Protein AF-A0A356R7A2-F1 (afdb_monomer)

Mean predicted aligned error: 8.35 Å

Foldseek 3Di:
DVCPVFDWDDDPVDPAIETEDDEQDKDKDLDDYHYDYDDDQWDKDWDDDPVSSMIMMAIAQEQDDDPDDDDDPCLNGSNHVVNVVVD

Sequence (87 aa):
MEFGHIRRMQDTRFPYEVAVILPGEYFVSREPKVVYTVLGSCISVCLRDPLAGVGGMNHFMLAAPSNTEGHENWADSGRYGSFAMEM

Nearest PDB structures (foldseek):
  6eg0-assembly1_B  TM=3.272E-01  e=6.575E+00  Drosophila melanogas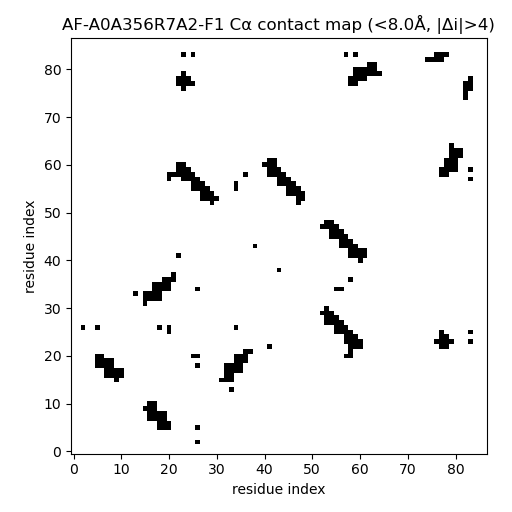ter

Structure (mmCIF, N/CA/C/O backbone):
data_AF-A0A356R7A2-F1
#
_entry.id   AF-A0A356R7A2-F1
#
loop_
_atom_site.group_PDB
_atom_site.id
_atom_site.type_symbol
_atom_site.label_atom_id
_atom_site.label_alt_id
_atom_site.label_comp_id
_atom_site.label_asym_id
_atom_site.label_entity_id
_atom_site.label_seq_id
_atom_site.pdbx_PDB_ins_code
_atom_site.Cartn_x
_atom_site.Cartn_y
_atom_site.Cartn_z
_atom_site.occupancy
_atom_site.B_iso_or_equiv
_atom_site.auth_seq_id
_atom_site.auth_comp_id
_atom_site.auth_asym_id
_atom_site.auth_atom_id
_atom_site.pdbx_PDB_model_num
ATOM 1 N N . MET A 1 1 ? -3.757 -17.274 4.268 1.00 54.41 1 MET A N 1
ATOM 2 C CA . MET A 1 1 ? -4.238 -15.913 4.594 1.00 54.41 1 MET A CA 1
ATOM 3 C C . MET A 1 1 ? -3.635 -14.987 3.553 1.00 54.41 1 MET A C 1
ATOM 5 O O . MET A 1 1 ? -2.423 -15.020 3.392 1.00 54.41 1 MET A O 1
ATOM 9 N N . GLU A 1 2 ? -4.468 -14.268 2.807 1.00 72.19 2 GLU A N 1
ATOM 10 C CA . GLU A 1 2 ? -4.160 -13.611 1.518 1.00 72.19 2 GLU A CA 1
ATOM 11 C C . GLU A 1 2 ? -2.935 -12.670 1.534 1.00 72.19 2 GLU A C 1
ATOM 13 O O . GLU A 1 2 ? -2.232 -12.553 0.541 1.00 72.19 2 GLU A O 1
ATOM 18 N N . PHE A 1 3 ? -2.565 -12.130 2.700 1.00 85.88 3 PHE A N 1
ATOM 19 C CA . PHE A 1 3 ? -1.415 -11.227 2.871 1.00 85.88 3 PHE A CA 1
ATOM 20 C C . PHE A 1 3 ? -0.389 -11.726 3.900 1.00 85.88 3 PHE A C 1
ATOM 22 O O . PHE A 1 3 ? 0.207 -10.934 4.627 1.00 85.88 3 PHE A O 1
ATOM 29 N N . GLY A 1 4 ? -0.199 -13.045 4.019 1.00 87.56 4 GLY A N 1
ATOM 30 C CA . GLY A 1 4 ? 0.754 -13.628 4.979 1.00 87.56 4 GLY A CA 1
ATOM 31 C C . GLY A 1 4 ? 2.227 -13.284 4.708 1.00 87.56 4 GLY A C 1
ATOM 32 O O . GLY A 1 4 ? 3.045 -13.374 5.617 1.00 87.56 4 GLY A O 1
ATOM 33 N N . HIS A 1 5 ? 2.553 -12.881 3.478 1.00 89.62 5 HIS A N 1
ATOM 34 C CA . HIS A 1 5 ? 3.898 -12.476 3.059 1.00 89.62 5 HIS A CA 1
ATOM 35 C C . HIS A 1 5 ? 4.209 -11.000 3.367 1.00 89.62 5 HIS A C 1
ATOM 37 O O . HIS A 1 5 ? 5.377 -10.621 3.414 1.00 89.62 5 HIS A O 1
ATOM 43 N N . ILE A 1 6 ? 3.184 -10.175 3.617 1.00 93.50 6 ILE A N 1
ATOM 44 C CA . ILE A 1 6 ? 3.350 -8.747 3.897 1.00 93.50 6 ILE A CA 1
ATOM 45 C C . ILE A 1 6 ? 3.919 -8.553 5.300 1.00 93.50 6 ILE A C 1
ATOM 47 O O . ILE A 1 6 ? 3.343 -8.998 6.300 1.00 93.50 6 ILE A O 1
ATOM 51 N N . ARG A 1 7 ? 5.043 -7.835 5.387 1.00 94.00 7 ARG A N 1
ATOM 52 C CA . ARG A 1 7 ? 5.691 -7.534 6.665 1.00 94.00 7 ARG A CA 1
ATOM 53 C C . ARG A 1 7 ? 4.815 -6.594 7.488 1.00 94.00 7 ARG A C 1
ATOM 55 O O . ARG A 1 7 ? 4.454 -5.514 7.030 1.00 94.00 7 ARG A O 1
ATOM 62 N N . ARG A 1 8 ? 4.551 -6.965 8.741 1.00 94.12 8 ARG A N 1
ATOM 63 C CA . ARG A 1 8 ? 3.814 -6.138 9.705 1.00 94.12 8 ARG A CA 1
ATOM 64 C C . ARG A 1 8 ? 4.737 -5.637 10.802 1.00 94.12 8 ARG A C 1
ATOM 66 O O . ARG A 1 8 ? 5.616 -6.369 11.253 1.00 94.12 8 ARG A O 1
ATOM 73 N N . MET A 1 9 ? 4.544 -4.395 11.225 1.00 93.88 9 MET A N 1
ATOM 74 C CA . MET A 1 9 ? 5.290 -3.799 12.329 1.00 93.88 9 MET A CA 1
ATOM 75 C C . MET A 1 9 ? 4.400 -2.906 13.193 1.00 93.88 9 MET A C 1
ATOM 77 O O . MET A 1 9 ? 3.375 -2.396 12.743 1.00 93.88 9 MET A O 1
ATOM 81 N N . GLN A 1 10 ? 4.818 -2.720 14.442 1.00 93.00 10 GLN A N 1
ATOM 82 C CA . GLN A 1 10 ? 4.223 -1.766 15.371 1.00 93.00 10 GLN A CA 1
ATOM 83 C C . GLN A 1 10 ? 5.131 -0.542 15.453 1.00 93.00 10 GLN A C 1
ATOM 85 O O . GLN A 1 10 ? 6.343 -0.679 15.612 1.00 93.00 10 GLN A O 1
ATOM 90 N N . ASP A 1 11 ? 4.546 0.643 15.339 1.00 92.19 11 ASP A N 1
ATOM 91 C CA . ASP A 1 11 ? 5.260 1.913 15.402 1.00 92.19 11 ASP A CA 1
ATOM 92 C C . ASP A 1 11 ? 4.469 2.868 16.289 1.00 92.19 11 ASP A C 1
ATOM 94 O O . ASP A 1 11 ? 3.289 3.109 16.048 1.00 92.19 11 ASP A O 1
ATOM 98 N N . THR A 1 12 ? 5.111 3.414 17.318 1.00 93.94 12 THR A N 1
ATOM 99 C CA . THR A 1 12 ? 4.451 4.256 18.327 1.00 93.94 12 THR A CA 1
ATOM 100 C C . THR A 1 12 ? 3.912 5.570 17.767 1.00 93.94 12 THR A C 1
ATOM 102 O O . THR A 1 12 ? 3.105 6.225 18.424 1.00 93.94 12 THR A O 1
ATOM 105 N N . ARG A 1 13 ? 4.330 5.965 16.560 1.00 94.25 13 ARG A N 1
ATOM 106 C CA . ARG A 1 13 ? 3.826 7.156 15.865 1.00 94.25 13 ARG A CA 1
ATOM 107 C C . ARG A 1 13 ? 2.450 6.935 15.243 1.00 94.25 13 ARG A C 1
ATOM 109 O O . ARG A 1 13 ? 1.776 7.915 14.932 1.00 94.25 13 ARG A O 1
ATOM 116 N N . PHE A 1 14 ? 2.041 5.682 15.043 1.00 93.81 14 PHE A N 1
ATOM 117 C CA . PHE A 1 14 ? 0.780 5.339 14.400 1.00 93.81 14 PHE A CA 1
ATOM 118 C C . PHE A 1 14 ? -0.150 4.583 15.355 1.00 93.81 14 PHE A C 1
ATOM 120 O O . PHE A 1 14 ? 0.290 3.701 16.086 1.00 93.81 14 PHE A O 1
ATOM 127 N N . PRO A 1 15 ? -1.461 4.878 15.336 1.00 92.31 15 PRO A N 1
ATOM 128 C CA . PRO A 1 15 ? -2.425 4.214 16.214 1.00 92.31 15 PRO A CA 1
ATOM 129 C C . PRO A 1 15 ? -2.823 2.804 15.741 1.00 92.31 15 PRO A C 1
ATOM 131 O O . PRO A 1 15 ? -3.573 2.123 16.437 1.00 92.31 15 PRO A O 1
ATOM 134 N N . TYR A 1 16 ? -2.359 2.369 14.564 1.00 95.12 16 TYR A N 1
ATOM 135 C CA . TYR A 1 16 ? -2.705 1.085 13.953 1.00 95.12 16 TYR A CA 1
ATOM 136 C C . TYR A 1 16 ? -1.455 0.330 13.493 1.00 95.12 16 TYR A C 1
ATOM 138 O O . TYR A 1 16 ? -0.436 0.940 13.170 1.00 95.12 16 TYR A O 1
ATOM 146 N N . GLU A 1 17 ? -1.567 -1.000 13.411 1.00 95.19 17 GLU A N 1
ATOM 147 C CA . GLU A 1 17 ? -0.535 -1.877 12.843 1.00 95.19 17 GLU A CA 1
ATOM 148 C C . GLU A 1 17 ? -0.137 -1.411 11.436 1.00 95.19 17 GLU A C 1
ATOM 150 O O . GLU A 1 17 ? -0.996 -1.100 10.601 1.00 95.19 17 GLU A O 1
ATOM 155 N N . VAL A 1 18 ? 1.171 -1.392 11.178 1.00 96.81 18 VAL A N 1
ATOM 156 C CA . VAL A 1 18 ? 1.738 -0.958 9.905 1.00 96.81 18 VAL A CA 1
ATOM 157 C C . VAL A 1 18 ? 2.012 -2.172 9.021 1.00 96.81 18 VAL A C 1
ATOM 159 O O . VAL A 1 18 ? 2.835 -3.018 9.368 1.00 96.81 18 VAL A O 1
ATOM 162 N N . ALA A 1 19 ? 1.357 -2.243 7.867 1.00 96.81 19 ALA A N 1
ATOM 163 C CA . ALA A 1 19 ? 1.638 -3.187 6.794 1.00 96.81 19 ALA A CA 1
ATOM 164 C C . ALA A 1 19 ? 2.626 -2.554 5.804 1.00 96.81 19 ALA A C 1
ATOM 166 O O . ALA A 1 19 ? 2.337 -1.516 5.210 1.00 96.81 19 ALA A O 1
ATOM 167 N N . VAL A 1 20 ? 3.802 -3.155 5.637 1.00 96.50 20 VAL A N 1
ATOM 168 C CA . VAL A 1 20 ? 4.846 -2.658 4.735 1.00 96.50 20 VAL A CA 1
ATOM 169 C C . VAL A 1 20 ? 4.794 -3.427 3.421 1.00 96.50 20 VAL A C 1
ATOM 171 O O . VAL A 1 20 ? 5.040 -4.631 3.431 1.00 96.50 20 VAL A O 1
ATOM 174 N N . ILE A 1 21 ? 4.523 -2.726 2.319 1.00 94.88 21 ILE A N 1
ATOM 175 C CA . ILE A 1 21 ? 4.501 -3.299 0.964 1.00 94.88 21 ILE A CA 1
ATOM 176 C C . ILE A 1 21 ? 5.785 -2.942 0.199 1.00 94.88 21 ILE A C 1
ATOM 178 O O . ILE A 1 21 ? 6.314 -1.832 0.330 1.00 94.88 21 ILE A O 1
ATOM 182 N N . LEU A 1 22 ? 6.292 -3.881 -0.591 1.00 93.06 22 LEU A N 1
ATOM 183 C CA . LEU A 1 22 ? 7.467 -3.772 -1.457 1.00 93.06 22 LEU A CA 1
ATOM 184 C C . LEU A 1 22 ? 7.058 -3.589 -2.932 1.00 93.06 22 LEU A C 1
ATOM 186 O O . LEU A 1 22 ? 5.890 -3.774 -3.275 1.00 93.06 22 LEU A O 1
ATOM 190 N N . PRO A 1 23 ? 7.990 -3.229 -3.836 1.00 90.06 23 PRO A N 1
ATOM 191 C CA . PRO A 1 23 ? 7.676 -3.127 -5.258 1.00 90.06 23 PRO A CA 1
ATOM 192 C C . PRO A 1 23 ? 7.096 -4.429 -5.831 1.00 90.06 23 PRO A C 1
ATOM 194 O O . PRO A 1 23 ? 7.709 -5.494 -5.747 1.00 90.06 23 PRO A O 1
ATOM 197 N N . GLY A 1 24 ? 5.938 -4.320 -6.475 1.00 85.38 24 GLY A N 1
ATOM 198 C CA . GLY A 1 24 ? 5.145 -5.424 -7.006 1.00 85.38 24 GLY A CA 1
ATOM 199 C C . GLY A 1 24 ? 4.049 -5.935 -6.068 1.00 85.38 24 GLY A C 1
ATOM 200 O O . GLY A 1 24 ? 3.270 -6.786 -6.489 1.00 85.38 24 GLY A O 1
ATOM 201 N N . GLU A 1 25 ? 3.979 -5.442 -4.830 1.00 91.31 25 GLU A N 1
ATOM 202 C CA . GLU A 1 25 ? 3.003 -5.881 -3.832 1.00 91.31 25 GLU A CA 1
AT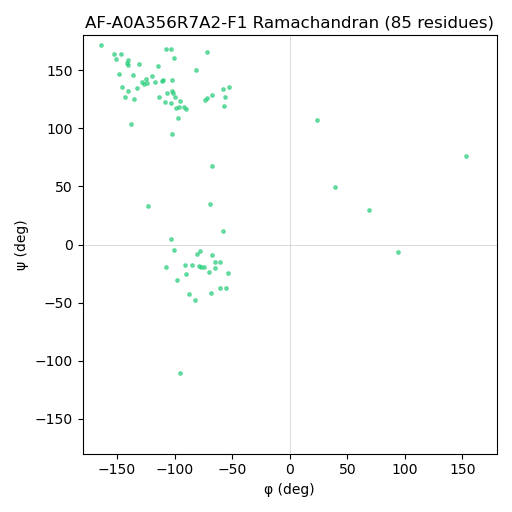OM 203 C C . GLU A 1 25 ? 1.827 -4.908 -3.702 1.00 91.31 25 GLU A C 1
ATOM 205 O O . GLU A 1 25 ? 1.902 -3.721 -4.038 1.00 91.31 25 GLU A O 1
ATOM 210 N N . TYR A 1 26 ? 0.731 -5.419 -3.149 1.00 93.00 26 TYR A N 1
ATOM 211 C CA . TYR A 1 26 ? -0.421 -4.631 -2.747 1.00 93.00 26 TYR A CA 1
ATOM 212 C C . TYR A 1 26 ? -0.985 -5.152 -1.429 1.00 93.00 26 TYR A C 1
ATOM 214 O O . TYR A 1 26 ? -0.743 -6.289 -1.021 1.00 93.00 26 TYR A O 1
ATOM 222 N N . PHE A 1 27 ? -1.735 -4.297 -0.745 1.00 95.19 27 PHE A N 1
ATOM 223 C CA . PHE A 1 27 ? -2.398 -4.646 0.499 1.00 95.19 27 PHE A CA 1
ATOM 224 C C . PHE A 1 27 ? -3.787 -4.025 0.544 1.00 95.19 27 PHE A C 1
ATOM 226 O O . PHE A 1 27 ? -3.943 -2.828 0.297 1.00 95.19 27 PHE A O 1
ATOM 233 N N . VAL A 1 28 ? -4.783 -4.836 0.900 1.00 95.50 28 VAL A N 1
ATOM 234 C CA . VAL A 1 28 ? -6.182 -4.424 1.051 1.00 95.50 28 VAL A CA 1
ATOM 235 C C . VAL A 1 28 ? -6.674 -4.839 2.431 1.00 95.50 28 VAL A C 1
ATOM 237 O O . VAL A 1 28 ? -6.378 -5.931 2.915 1.00 95.50 28 VAL A O 1
ATOM 240 N N . SER A 1 29 ? -7.430 -3.963 3.087 1.00 94.81 29 SER A N 1
ATOM 241 C CA . SER A 1 29 ? -7.989 -4.220 4.410 1.00 94.81 29 SER A CA 1
ATOM 242 C C . SER A 1 29 ? -9.335 -3.525 4.600 1.00 94.81 29 SER A C 1
ATOM 244 O O . SER A 1 29 ? -9.571 -2.422 4.105 1.00 94.81 29 SER A O 1
ATOM 246 N N . ARG A 1 30 ? -10.211 -4.178 5.370 1.00 95.50 30 ARG A N 1
ATOM 247 C CA . ARG A 1 30 ? -11.424 -3.577 5.954 1.00 95.50 30 ARG A CA 1
ATOM 248 C C . ARG A 1 30 ? -11.165 -2.974 7.333 1.00 9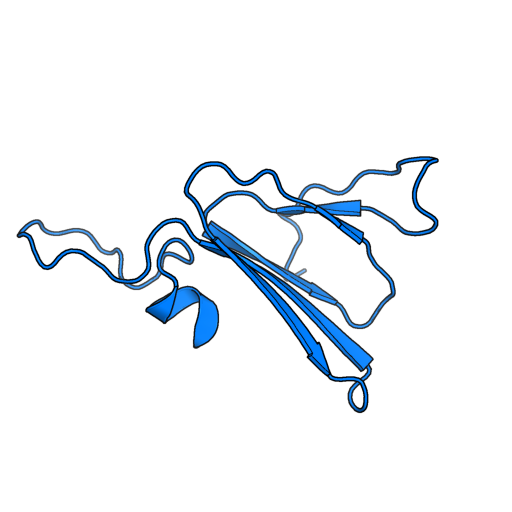5.50 30 ARG A C 1
ATOM 250 O O . ARG A 1 30 ? -11.882 -2.089 7.783 1.00 95.50 30 ARG A O 1
ATOM 257 N N . GLU A 1 31 ? -10.151 -3.481 8.025 1.00 93.94 31 GLU A N 1
ATOM 258 C CA . GLU A 1 31 ? -9.738 -2.977 9.329 1.00 93.94 31 GLU A CA 1
ATOM 259 C C . GLU A 1 31 ? -8.859 -1.731 9.171 1.00 93.94 31 GLU A C 1
ATOM 261 O O . GLU A 1 31 ? -8.097 -1.650 8.198 1.00 93.94 31 GLU A O 1
ATOM 266 N N . PRO A 1 32 ? -8.883 -0.801 10.145 1.00 93.75 32 PRO A N 1
ATOM 267 C CA . PRO A 1 32 ? -7.919 0.287 10.209 1.00 93.75 32 PRO A CA 1
ATOM 268 C C . PRO A 1 32 ? -6.485 -0.251 10.258 1.00 93.75 32 PRO A C 1
ATOM 270 O O . PRO A 1 32 ? -6.104 -0.986 11.172 1.00 93.75 32 PRO A O 1
ATOM 273 N N . LYS A 1 33 ? -5.691 0.117 9.255 1.00 94.44 33 LYS A N 1
ATOM 274 C CA . LYS A 1 33 ? -4.274 -0.231 9.115 1.00 94.44 33 LYS A CA 1
ATOM 275 C C . LYS A 1 33 ? -3.524 0.978 8.577 1.00 94.44 33 LYS A C 1
ATOM 277 O O . LYS A 1 33 ? -4.102 1.802 7.869 1.00 94.44 33 LYS A O 1
ATOM 282 N N . VAL A 1 34 ? -2.232 1.058 8.871 1.00 96.25 34 VAL A N 1
ATOM 283 C CA . VAL A 1 34 ? -1.325 1.938 8.128 1.00 96.25 34 VAL A CA 1
ATOM 284 C C . VAL A 1 34 ? -0.667 1.101 7.047 1.00 96.25 34 VAL A C 1
ATOM 286 O O . VAL A 1 34 ? -0.042 0.096 7.365 1.00 96.25 34 VAL A O 1
ATOM 289 N N . VAL A 1 35 ? -0.788 1.490 5.780 1.00 96.31 35 VAL A N 1
ATOM 290 C CA . VAL A 1 35 ? -0.008 0.860 4.706 1.00 96.31 35 VAL A CA 1
ATOM 291 C C . VAL A 1 35 ? 1.182 1.757 4.400 1.00 96.31 35 VAL A C 1
ATOM 293 O O . VAL A 1 35 ? 1.021 2.958 4.199 1.00 96.31 35 VAL A O 1
ATOM 296 N N . TYR A 1 36 ? 2.384 1.191 4.426 1.00 96.19 36 TYR A N 1
ATOM 297 C CA . TYR A 1 36 ? 3.636 1.925 4.289 1.00 96.19 36 TYR A CA 1
ATOM 298 C C . TYR A 1 36 ? 4.468 1.364 3.143 1.00 96.19 36 TYR A C 1
ATOM 300 O O . TYR A 1 36 ? 4.614 0.153 2.988 1.00 96.19 36 TYR A O 1
ATOM 308 N N . THR A 1 37 ? 5.075 2.256 2.372 1.00 95.31 37 THR A N 1
ATOM 309 C CA . THR A 1 37 ? 6.112 1.898 1.414 1.00 95.31 37 THR A CA 1
ATOM 310 C C . THR A 1 37 ? 7.059 3.070 1.192 1.00 95.31 37 THR A C 1
ATOM 312 O O . THR A 1 37 ? 6.751 4.205 1.555 1.00 95.31 37 THR A O 1
ATOM 315 N N . VAL A 1 38 ? 8.220 2.795 0.605 1.00 94.69 38 VAL A N 1
ATOM 316 C CA . VAL A 1 38 ? 9.182 3.820 0.192 1.00 94.69 38 VAL A CA 1
ATOM 317 C C . VAL A 1 38 ? 9.157 3.901 -1.325 1.00 94.69 38 VAL A C 1
ATOM 319 O O . VAL A 1 38 ? 9.408 2.902 -1.993 1.00 94.69 38 VAL A O 1
ATOM 322 N N . LEU A 1 39 ? 8.882 5.089 -1.860 1.00 92.19 39 LEU A N 1
ATOM 323 C CA . LEU A 1 39 ? 8.897 5.340 -3.298 1.00 92.19 39 LEU A CA 1
ATOM 324 C C . LEU A 1 39 ? 10.193 6.043 -3.704 1.00 92.19 39 LEU A C 1
ATOM 326 O O . LEU A 1 39 ? 10.590 7.036 -3.097 1.00 92.19 39 LEU A O 1
ATOM 330 N N . GLY A 1 40 ? 10.842 5.506 -4.737 1.00 88.69 40 GLY A N 1
ATOM 331 C CA . GLY A 1 40 ? 11.844 6.212 -5.535 1.00 88.69 40 GLY A CA 1
ATOM 332 C C . GLY A 1 40 ? 11.177 6.810 -6.774 1.00 88.69 40 GLY A C 1
ATOM 333 O O . GLY A 1 40 ? 10.348 7.704 -6.668 1.00 88.69 40 GLY A O 1
ATOM 334 N N . SER A 1 41 ? 11.488 6.262 -7.951 1.00 87.19 41 SER A N 1
ATOM 335 C CA . SER A 1 41 ? 10.780 6.556 -9.211 1.00 87.19 41 SER A CA 1
ATOM 336 C C . SER A 1 41 ? 9.464 5.785 -9.389 1.00 87.19 41 SER A C 1
ATOM 338 O O . SER A 1 41 ? 8.748 6.011 -10.361 1.00 87.19 41 SER A O 1
ATOM 340 N N . CYS A 1 42 ? 9.179 4.836 -8.496 1.00 89.50 42 CYS A N 1
ATOM 341 C CA . CYS A 1 42 ? 7.989 3.988 -8.540 1.00 89.50 42 CYS A CA 1
ATOM 342 C C . CYS A 1 42 ? 6.721 4.774 -8.181 1.00 89.50 42 CYS A C 1
ATOM 344 O O . CYS A 1 42 ? 6.792 5.868 -7.619 1.00 89.50 42 CYS A O 1
ATOM 346 N N . ILE A 1 43 ? 5.558 4.187 -8.466 1.00 89.88 43 ILE A N 1
ATOM 347 C CA . ILE A 1 43 ? 4.251 4.790 -8.199 1.00 89.88 43 ILE A CA 1
ATOM 348 C C . ILE A 1 43 ? 3.462 3.888 -7.244 1.00 89.88 43 ILE A C 1
ATOM 350 O O . ILE A 1 43 ? 3.550 2.661 -7.282 1.00 89.88 43 ILE A O 1
ATOM 354 N N . SER A 1 44 ? 2.676 4.518 -6.378 1.00 92.81 44 SER A N 1
ATOM 355 C CA . SER A 1 44 ? 1.708 3.855 -5.512 1.00 92.81 44 SER A CA 1
ATOM 356 C C . SER A 1 44 ? 0.354 4.521 -5.676 1.00 92.81 44 SER A C 1
ATOM 358 O O . SER A 1 44 ? 0.266 5.748 -5.771 1.00 92.81 44 SER A O 1
ATOM 360 N N . VAL A 1 45 ? -0.696 3.710 -5.706 1.00 92.94 45 VAL A N 1
ATOM 361 C CA . VAL A 1 45 ? -2.074 4.179 -5.712 1.00 92.94 45 VAL A CA 1
ATOM 362 C C . VAL A 1 45 ? -2.741 3.762 -4.410 1.00 92.94 45 VAL A C 1
ATOM 364 O O . VAL A 1 45 ? -2.747 2.585 -4.053 1.00 92.94 45 VAL A O 1
ATOM 367 N N . CYS A 1 46 ? -3.327 4.744 -3.725 1.00 95.31 46 CYS A N 1
ATOM 368 C CA . CYS A 1 46 ? -4.145 4.551 -2.534 1.00 95.31 46 CYS A CA 1
ATOM 369 C C . CYS A 1 46 ? -5.619 4.686 -2.913 1.00 95.31 46 CYS A C 1
ATOM 371 O O . CYS A 1 46 ? -6.038 5.740 -3.394 1.00 95.31 46 CYS A O 1
ATOM 373 N N . LEU A 1 47 ? -6.414 3.651 -2.654 1.00 95.00 47 LEU A N 1
ATOM 374 C CA . LEU A 1 47 ? -7.849 3.648 -2.936 1.00 95.00 47 LEU A CA 1
ATOM 375 C C . LEU A 1 47 ? -8.640 3.327 -1.674 1.00 95.00 47 LEU A C 1
ATOM 377 O O . LEU A 1 47 ? -8.234 2.505 -0.852 1.00 95.00 47 LEU A O 1
ATOM 381 N N . ARG A 1 48 ? -9.785 3.995 -1.518 1.00 95.62 48 ARG A N 1
ATOM 382 C CA . ARG A 1 48 ? -10.692 3.798 -0.388 1.00 95.62 48 ARG A CA 1
ATOM 383 C C . ARG A 1 48 ? -12.138 3.899 -0.840 1.00 95.62 48 ARG A C 1
ATOM 385 O O . ARG A 1 48 ? -12.545 4.928 -1.372 1.00 95.62 48 ARG A O 1
ATOM 392 N N . ASP A 1 49 ? -12.912 2.874 -0.518 1.00 96.69 49 ASP A N 1
ATOM 393 C CA . ASP A 1 49 ? -14.366 2.885 -0.603 1.00 96.69 49 ASP A CA 1
ATOM 394 C C . ASP A 1 49 ? -14.955 3.206 0.790 1.00 96.69 49 ASP A C 1
ATOM 396 O O . ASP A 1 49 ? -14.872 2.380 1.709 1.00 96.69 49 ASP A O 1
ATOM 400 N N . PRO A 1 50 ? -15.541 4.404 0.992 1.00 94.75 50 PRO A N 1
ATOM 401 C CA . PRO A 1 50 ? -16.130 4.789 2.271 1.00 94.75 50 PRO A CA 1
ATOM 402 C C . PRO A 1 50 ? -17.422 4.035 2.611 1.00 94.75 50 PRO A C 1
ATOM 404 O O . PRO A 1 50 ? -17.752 3.956 3.792 1.00 94.75 50 PRO A O 1
ATOM 407 N N . LEU A 1 51 ? -18.148 3.510 1.619 1.00 96.69 51 LEU A N 1
ATOM 408 C CA . LEU A 1 51 ? -19.410 2.796 1.821 1.00 96.69 51 LEU A CA 1
ATOM 409 C C . LEU A 1 51 ? -19.146 1.342 2.207 1.00 96.69 51 LEU A C 1
ATOM 411 O O . LEU A 1 51 ? -19.704 0.849 3.185 1.00 96.69 51 LEU A O 1
ATOM 415 N N . ALA A 1 52 ? -18.255 0.668 1.475 1.00 95.31 52 ALA A N 1
ATOM 416 C CA . ALA A 1 52 ? -17.868 -0.703 1.795 1.00 95.31 52 ALA A CA 1
ATOM 417 C C . ALA A 1 52 ? -16.940 -0.791 3.019 1.00 95.31 52 ALA A C 1
ATOM 419 O O . ALA A 1 52 ? -16.818 -1.868 3.611 1.00 95.31 52 ALA A O 1
ATOM 420 N N . GLY A 1 53 ? -16.288 0.317 3.393 1.00 95.12 53 GLY A N 1
ATOM 421 C CA . GLY A 1 53 ? -15.306 0.367 4.476 1.00 95.12 53 GLY A CA 1
ATOM 422 C C . GLY A 1 53 ? -14.018 -0.387 4.141 1.00 95.12 53 GLY A C 1
ATOM 423 O O . GLY A 1 53 ? -13.386 -0.939 5.034 1.00 95.12 53 GLY A O 1
ATOM 424 N N . VAL A 1 54 ? -13.658 -0.457 2.858 1.00 96.00 54 VAL A N 1
ATOM 425 C CA . VAL A 1 54 ? -12.467 -1.153 2.353 1.00 96.00 54 VAL A CA 1
ATOM 426 C C . VAL A 1 54 ? -11.482 -0.109 1.840 1.00 96.00 54 VAL A C 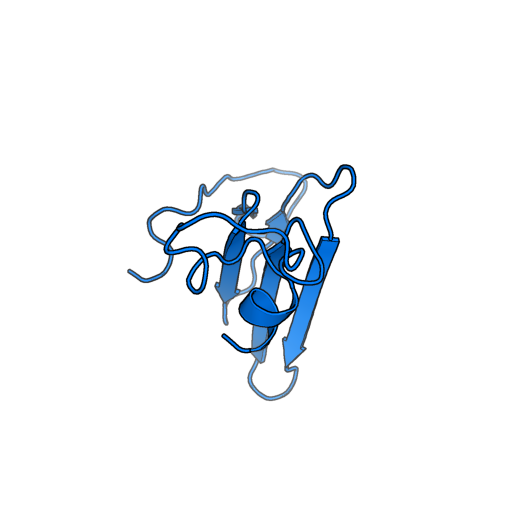1
ATOM 428 O O . VAL A 1 54 ? -11.875 0.870 1.205 1.00 96.00 54 VAL A O 1
ATOM 431 N N . GLY A 1 55 ? -10.196 -0.313 2.088 1.00 95.69 55 GLY A N 1
ATOM 432 C CA . GLY A 1 55 ? -9.149 0.479 1.461 1.00 95.69 55 GLY A CA 1
ATOM 433 C C . GLY A 1 55 ? -7.901 -0.345 1.207 1.00 95.69 55 GLY A C 1
ATOM 434 O O . GLY A 1 55 ? -7.725 -1.426 1.771 1.00 95.69 55 GLY A O 1
ATOM 435 N N . GLY A 1 56 ? -7.032 0.176 0.356 1.00 95.31 56 GLY A N 1
ATOM 436 C CA . GLY A 1 56 ? -5.796 -0.493 0.011 1.00 95.31 56 GLY A CA 1
ATOM 437 C C . 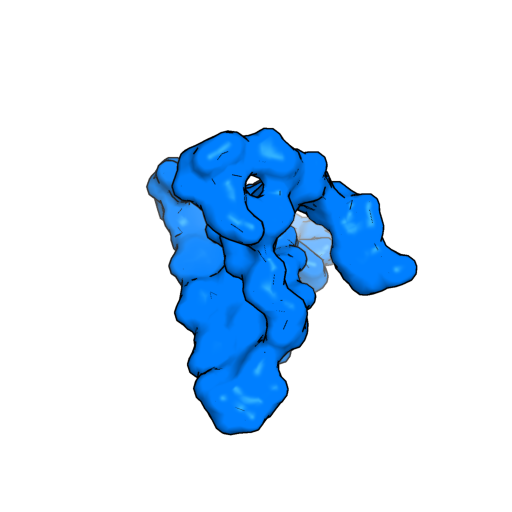GLY A 1 56 ? -4.791 0.419 -0.660 1.00 95.31 56 GLY A C 1
ATOM 438 O O . GLY A 1 56 ? -5.074 1.575 -0.988 1.00 95.31 56 GLY A O 1
ATOM 439 N N . MET A 1 57 ? -3.597 -0.128 -0.826 1.00 96.44 57 MET A N 1
ATOM 440 C CA . MET A 1 57 ? -2.480 0.538 -1.471 1.00 96.44 57 MET A CA 1
ATOM 441 C C . MET A 1 57 ? -1.654 -0.493 -2.237 1.00 96.44 57 MET A C 1
ATOM 443 O O . MET A 1 57 ? -1.378 -1.572 -1.709 1.00 96.44 57 MET A O 1
ATOM 447 N N . ASN A 1 58 ? -1.259 -0.162 -3.465 1.00 93.06 58 ASN A N 1
ATOM 448 C CA . ASN A 1 58 ? -0.323 -0.957 -4.265 1.00 93.06 58 ASN A CA 1
ATOM 449 C C . ASN A 1 58 ? 1.044 -0.264 -4.371 1.00 93.06 58 ASN A C 1
ATOM 451 O O . ASN A 1 58 ? 1.183 0.904 -4.015 1.00 93.06 58 ASN A O 1
ATOM 455 N N . HIS A 1 59 ? 2.065 -0.963 -4.855 1.00 91.88 59 HIS A N 1
ATOM 456 C CA . HIS A 1 59 ? 3.344 -0.366 -5.232 1.00 91.88 59 HIS A CA 1
ATOM 457 C C . HIS A 1 59 ? 3.811 -0.983 -6.550 1.00 91.88 59 HIS A C 1
ATOM 459 O O . HIS A 1 59 ? 4.344 -2.087 -6.558 1.00 91.88 59 HIS A O 1
ATOM 465 N N . PHE A 1 60 ? 3.677 -0.259 -7.662 1.00 84.56 60 PHE A N 1
ATOM 466 C CA . PHE A 1 60 ? 4.133 -0.713 -8.979 1.00 84.56 60 PHE A CA 1
ATOM 467 C C . PHE A 1 60 ? 5.285 0.150 -9.517 1.00 84.56 60 PHE A C 1
ATOM 469 O O . PHE A 1 60 ? 5.461 1.312 -9.155 1.00 84.56 60 PHE A O 1
ATOM 476 N N . MET A 1 61 ? 6.113 -0.438 -10.379 1.00 77.31 61 MET A N 1
ATOM 477 C CA . MET A 1 61 ? 7.360 0.165 -10.863 1.00 77.31 61 MET A CA 1
ATOM 478 C C . MET A 1 61 ? 7.221 0.837 -12.233 1.00 77.31 61 MET A C 1
ATOM 480 O O . MET A 1 61 ? 7.933 1.798 -12.508 1.00 77.31 61 MET A O 1
ATOM 484 N N . LEU A 1 62 ? 6.334 0.346 -13.099 1.00 68.19 62 LEU A N 1
ATOM 485 C CA . LEU A 1 62 ? 6.223 0.777 -14.496 1.00 68.19 62 LEU A CA 1
ATOM 486 C C . LEU A 1 62 ? 4.752 0.965 -14.880 1.00 68.19 62 LEU A C 1
ATOM 488 O O . LEU A 1 62 ? 3.902 0.235 -14.399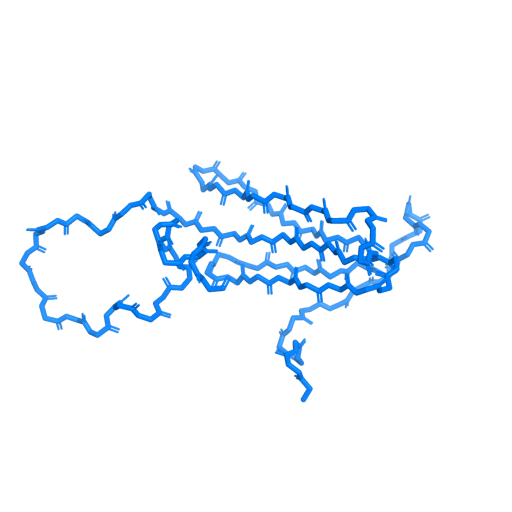 1.00 68.19 62 LEU A O 1
ATOM 492 N N . ALA A 1 63 ? 4.413 1.925 -15.742 1.00 59.78 63 ALA A N 1
ATOM 493 C CA . ALA A 1 63 ? 3.014 2.136 -16.146 1.00 59.78 63 ALA A CA 1
ATOM 494 C C . ALA A 1 63 ? 2.477 0.976 -17.012 1.00 59.78 63 ALA A C 1
ATOM 496 O O . ALA A 1 63 ? 1.360 0.493 -16.816 1.00 59.78 63 ALA A O 1
ATOM 497 N N . ALA A 1 64 ? 3.303 0.491 -17.938 1.00 58.53 64 ALA A N 1
ATOM 498 C CA . ALA A 1 64 ? 3.010 -0.626 -18.827 1.00 58.53 64 ALA A CA 1
ATOM 499 C C . ALA A 1 64 ? 4.315 -1.347 -19.214 1.00 58.53 64 ALA A C 1
ATOM 501 O O . ALA A 1 64 ? 5.388 -0.741 -19.103 1.00 58.53 64 ALA A O 1
ATOM 502 N N . PRO A 1 65 ? 4.248 -2.612 -19.660 1.00 57.84 65 PRO A N 1
ATOM 503 C CA . PRO A 1 65 ? 5.401 -3.299 -20.229 1.00 57.84 65 PRO A CA 1
ATOM 504 C C . PRO A 1 65 ? 5.933 -2.522 -21.438 1.00 57.84 65 PRO A C 1
ATOM 506 O O . PRO A 1 65 ? 5.163 -2.104 -22.304 1.00 57.84 65 PRO A O 1
ATOM 509 N N . SER A 1 66 ? 7.249 -2.321 -21.522 1.00 55.66 66 SER A N 1
ATOM 510 C CA . SER A 1 66 ? 7.865 -1.855 -22.764 1.00 55.66 66 SER A CA 1
ATOM 511 C C . SER A 1 66 ? 7.842 -3.004 -23.769 1.00 55.66 66 SER A C 1
ATOM 513 O O . SER A 1 66 ? 8.334 -4.088 -23.472 1.00 55.66 66 SER A O 1
ATOM 515 N N . ASN A 1 67 ? 7.284 -2.766 -24.955 1.00 55.66 67 ASN A N 1
ATOM 516 C CA . ASN A 1 67 ? 7.086 -3.746 -26.032 1.00 55.66 67 ASN A CA 1
ATOM 517 C C . ASN A 1 67 ? 8.397 -4.217 -26.715 1.00 55.66 67 ASN A C 1
ATOM 519 O O . ASN A 1 67 ? 8.438 -4.436 -27.922 1.00 55.66 67 ASN A O 1
ATOM 523 N N . THR A 1 68 ? 9.494 -4.343 -25.973 1.00 52.22 68 THR A N 1
ATOM 524 C CA . THR A 1 68 ? 10.797 -4.801 -26.464 1.00 52.22 68 THR A CA 1
ATOM 525 C C . THR A 1 68 ? 11.020 -6.251 -26.060 1.00 52.22 68 THR A C 1
ATOM 527 O O . THR A 1 68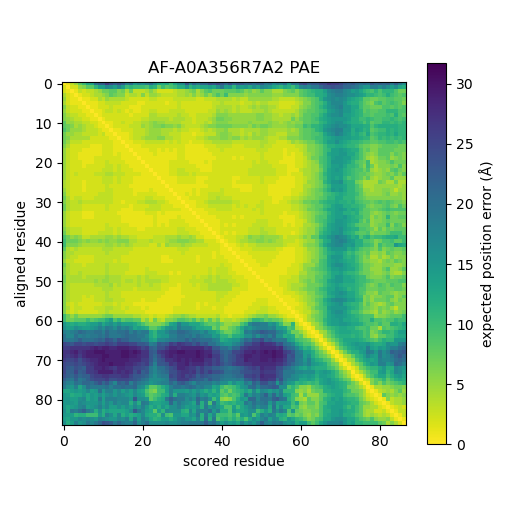 ? 11.417 -6.538 -24.936 1.00 52.22 68 THR A O 1
ATOM 530 N N . GLU A 1 69 ? 10.681 -7.127 -27.005 1.00 53.53 69 GLU A N 1
ATOM 531 C CA . GLU A 1 69 ? 11.269 -8.437 -27.309 1.00 53.53 69 GLU A CA 1
ATOM 532 C C . GLU A 1 69 ? 12.016 -9.159 -26.176 1.00 53.53 69 GLU A C 1
ATOM 534 O O . GLU A 1 69 ? 13.168 -8.854 -25.874 1.00 53.53 69 GLU A O 1
ATOM 539 N N . GLY A 1 70 ? 11.401 -10.212 -25.631 1.00 45.66 70 GLY A N 1
ATOM 540 C CA . GLY A 1 70 ? 12.137 -11.184 -24.823 1.00 45.66 70 GLY A CA 1
ATOM 541 C C . GLY A 1 70 ? 11.295 -11.910 -23.788 1.00 45.66 70 GLY A C 1
ATOM 542 O O . GLY A 1 70 ? 11.377 -11.613 -22.611 1.00 45.66 70 GLY A O 1
ATOM 543 N N . HIS A 1 71 ? 10.494 -12.869 -24.244 1.00 46.97 71 HIS A N 1
ATOM 544 C CA . HIS A 1 71 ? 10.328 -14.179 -23.609 1.00 46.97 71 HIS A CA 1
ATOM 545 C C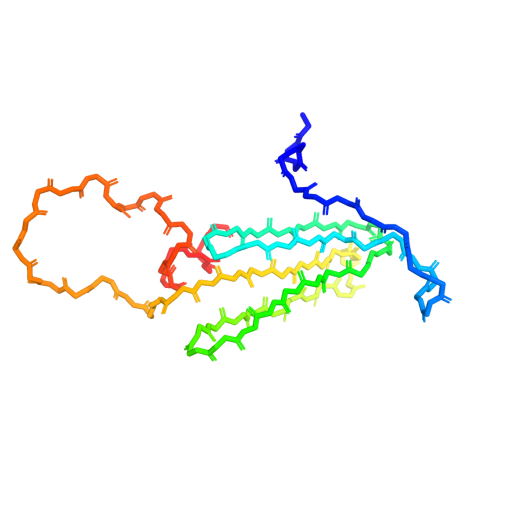 . HIS A 1 71 ? 10.290 -14.284 -22.071 1.00 46.97 71 HIS A C 1
ATOM 547 O O . HIS A 1 71 ? 10.937 -15.166 -21.514 1.00 46.97 71 HIS A O 1
ATOM 553 N N . GLU A 1 72 ? 9.486 -13.490 -21.369 1.00 48.72 72 GLU A N 1
ATOM 554 C CA . GLU A 1 72 ? 9.292 -13.711 -19.937 1.00 48.72 72 GLU A CA 1
ATOM 555 C C . GLU A 1 72 ? 7.806 -13.672 -19.560 1.00 48.72 72 GLU A C 1
ATOM 557 O O . GLU A 1 72 ? 7.050 -12.806 -20.001 1.00 48.72 72 GLU A O 1
ATOM 562 N N . ASN A 1 73 ? 7.381 -14.639 -18.743 1.00 50.28 73 ASN A N 1
ATOM 563 C CA . ASN A 1 73 ? 6.032 -14.756 -18.180 1.00 50.28 73 ASN A CA 1
ATOM 564 C C . ASN A 1 73 ? 5.769 -13.613 -17.174 1.00 50.28 73 ASN A C 1
ATOM 566 O O . ASN A 1 73 ? 5.706 -13.828 -15.968 1.00 50.28 73 ASN A O 1
ATOM 570 N N . TRP A 1 74 ? 5.694 -12.375 -17.663 1.00 50.62 74 TRP A N 1
ATOM 571 C CA . TRP A 1 74 ? 5.639 -11.137 -16.873 1.00 50.62 74 TRP A CA 1
ATOM 572 C C . TRP A 1 74 ? 4.239 -10.537 -16.734 1.00 50.62 74 TRP A C 1
ATOM 574 O O . TRP A 1 74 ? 4.069 -9.561 -15.997 1.00 50.62 74 TRP A O 1
ATOM 584 N N . ALA A 1 75 ? 3.253 -11.134 -17.407 1.00 49.09 75 ALA A N 1
ATOM 585 C CA . ALA A 1 75 ? 1.851 -10.721 -17.386 1.00 49.09 75 ALA A CA 1
ATOM 586 C C . ALA A 1 75 ? 1.206 -10.779 -15.986 1.00 49.09 75 ALA A C 1
ATOM 588 O O . ALA A 1 75 ? 0.178 -10.153 -15.796 1.00 49.09 75 ALA A O 1
ATOM 589 N N . ASP A 1 76 ? 1.835 -11.458 -15.017 1.00 53.62 76 ASP A N 1
ATOM 590 C CA . ASP A 1 76 ? 1.342 -11.646 -13.640 1.00 53.62 76 ASP A CA 1
ATOM 591 C C . ASP A 1 76 ? 2.037 -10.759 -12.589 1.00 53.62 76 ASP A C 1
ATOM 593 O O . ASP A 1 76 ? 1.838 -10.904 -11.381 1.00 53.62 76 ASP A O 1
ATOM 597 N N . SER A 1 77 ? 2.924 -9.852 -13.005 1.00 60.28 77 SER A N 1
ATOM 598 C CA . SER A 1 77 ? 3.694 -9.063 -12.045 1.00 60.28 77 SER A CA 1
ATOM 599 C C . SER A 1 77 ? 2.962 -7.765 -11.696 1.00 60.28 77 SER A C 1
ATOM 601 O O . SER A 1 77 ? 2.852 -6.864 -12.526 1.00 60.28 77 SER A O 1
ATOM 603 N N . GLY A 1 78 ? 2.559 -7.591 -10.428 1.00 59.00 78 GLY A N 1
ATOM 604 C CA . GLY A 1 78 ? 2.048 -6.322 -9.858 1.00 59.00 78 GLY A CA 1
ATOM 605 C C . GLY A 1 78 ? 3.026 -5.131 -9.951 1.00 59.00 78 GLY A C 1
ATOM 606 O O . GLY A 1 78 ? 2.845 -4.091 -9.328 1.00 59.00 78 GLY A O 1
ATOM 607 N N . ARG A 1 79 ? 4.103 -5.289 -10.723 1.00 62.22 79 ARG A N 1
ATOM 608 C CA . ARG A 1 79 ? 5.135 -4.314 -11.063 1.00 62.22 79 ARG A CA 1
ATOM 609 C C . ARG A 1 79 ? 4.682 -3.347 -12.154 1.00 62.22 79 ARG A C 1
ATOM 611 O O . ARG A 1 79 ? 5.299 -2.291 -12.277 1.00 62.22 79 ARG A O 1
ATOM 618 N N . TYR A 1 80 ? 3.637 -3.678 -12.912 1.00 67.75 80 TYR A N 1
ATOM 619 C CA . TYR A 1 80 ? 3.063 -2.801 -13.929 1.00 67.75 80 TYR A CA 1
ATOM 620 C C . TYR A 1 80 ? 1.729 -2.219 -13.467 1.00 67.75 80 TYR A C 1
ATOM 622 O O . TYR A 1 80 ? 0.859 -2.967 -13.042 1.00 67.75 80 TYR A O 1
ATOM 630 N N . GLY A 1 81 ? 1.546 -0.904 -13.581 1.00 57.44 81 GLY A N 1
ATOM 631 C CA . GLY A 1 81 ? 0.330 -0.201 -13.172 1.00 57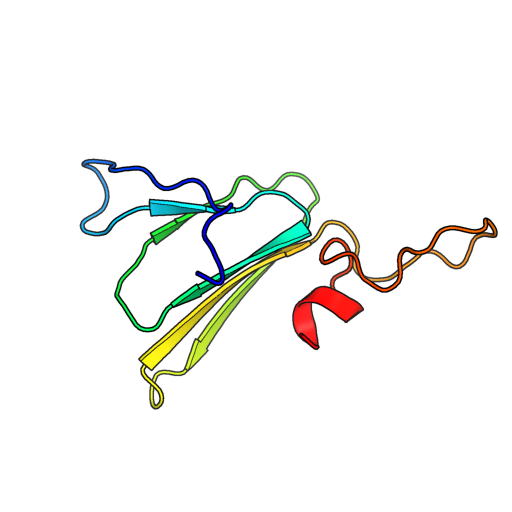.44 81 GLY A CA 1
ATOM 632 C C . GLY A 1 81 ? -0.910 -0.672 -13.926 1.00 57.44 81 GLY A C 1
ATOM 633 O O . GLY A 1 81 ? -1.957 -0.820 -13.317 1.00 57.44 81 GLY A O 1
ATOM 634 N N . SER A 1 82 ? -0.779 -0.986 -15.217 1.00 60.00 82 SER A N 1
ATOM 635 C CA . SER A 1 82 ? -1.853 -1.607 -16.015 1.00 60.00 82 SER A CA 1
ATOM 636 C C . SER A 1 82 ? -2.378 -2.910 -15.404 1.00 60.00 82 SER A C 1
ATOM 638 O O . SER A 1 82 ? -3.578 -3.131 -15.413 1.00 60.00 82 SER A O 1
ATOM 640 N N . PHE A 1 83 ? -1.509 -3.731 -14.813 1.00 61.94 83 PHE A N 1
ATOM 641 C CA . PHE A 1 83 ? -1.912 -4.979 -14.162 1.00 61.94 83 PHE A CA 1
ATOM 642 C C . PHE A 1 83 ? -2.298 -4.768 -12.688 1.00 61.94 83 PHE A C 1
ATOM 644 O O . PHE A 1 83 ? -3.318 -5.256 -12.221 1.00 61.94 83 PHE A O 1
ATOM 651 N N . ALA A 1 84 ? -1.528 -3.963 -11.952 1.00 62.09 84 ALA A N 1
ATOM 652 C CA . ALA A 1 84 ? -1.728 -3.686 -10.527 1.00 62.09 84 ALA A CA 1
ATOM 653 C C . ALA A 1 84 ? -2.999 -2.878 -10.199 1.00 62.09 84 ALA A C 1
ATOM 655 O O . ALA A 1 84 ? -3.299 -2.685 -9.021 1.00 62.09 84 ALA A O 1
ATOM 656 N N . MET A 1 85 ? -3.683 -2.348 -11.215 1.00 68.25 85 MET A N 1
ATOM 657 C CA . MET A 1 85 ? -4.921 -1.572 -11.086 1.00 68.25 85 MET A CA 1
ATOM 658 C C . MET A 1 85 ? -6.167 -2.331 -11.563 1.00 68.25 85 MET A C 1
ATOM 660 O O . MET A 1 85 ? -7.271 -1.919 -11.220 1.00 68.25 85 MET A O 1
ATOM 664 N N . GLU A 1 86 ? -6.001 -3.385 -12.368 1.00 63.50 86 GLU A N 1
ATOM 665 C CA . GLU A 1 86 ? -7.102 -4.247 -12.830 1.00 63.50 86 GLU A CA 1
ATOM 666 C C . GLU A 1 86 ? -7.347 -5.450 -11.906 1.00 63.50 86 GLU A C 1
ATOM 668 O O . GLU A 1 86 ? -8.414 -6.061 -11.984 1.00 63.50 86 GLU A O 1
ATOM 673 N N . MET A 1 87 ? -6.374 -5.781 -11.049 1.00 56.53 87 MET A N 1
ATOM 674 C CA . MET A 1 87 ? -6.490 -6.809 -10.006 1.00 56.53 87 MET A CA 1
ATOM 675 C C . MET A 1 87 ? -7.353 -6.387 -8.816 1.00 56.53 87 MET A C 1
ATOM 677 O O . MET A 1 87 ? -7.338 -5.190 -8.448 1.00 56.53 87 MET A O 1
#

Radius of gyration: 14.4 Å; Cα contacts (8 Å, |Δi|>4): 151; chains: 1; bounding box: 32×23×46 Å

pLDDT: mean 81.7, std 17.31, range [45.66, 96.81]

Solvent-accessible surface area (backbone atoms only — not comparable to full-atom values): 5418 Å² total; per-residue (Å²): 114,100,61,74,84,53,48,71,48,84,49,94,91,47,101,39,55,31,39,44,50,53,85,36,34,68,51,76,42,66,63,87,60,38,78,44,69,86,73,76,92,42,51,68,55,79,52,72,42,84,87,82,44,36,36,35,40,39,24,21,61,35,67,59,85,75,94,71,85,77,96,64,96,58,90,82,46,30,32,20,40,64,51,50,67,73,107

Secondary structure (DSSP, 8-state):
-TTTTSEEE--TTSSSPEEEPPTT-EEEESS--EEE---SS-B--EEEETTTTEEEEE-BSBSS----------TT-TTBHHHHTT-